Protein AF-A0A1F0CPZ9-F1 (afdb_monomer)

Structure (mmCIF, N/CA/C/O backbone):
data_AF-A0A1F0CPZ9-F1
#
_entry.id   AF-A0A1F0CPZ9-F1
#
loop_
_atom_site.group_PDB
_atom_site.id
_atom_site.type_symbol
_atom_site.label_atom_id
_atom_site.label_alt_id
_atom_site.label_comp_id
_atom_site.label_asym_id
_atom_site.label_entity_id
_atom_site.label_seq_id
_atom_site.pdbx_PDB_ins_code
_atom_site.Cartn_x
_atom_site.Cartn_y
_atom_site.Cartn_z
_atom_site.occupancy
_atom_site.B_iso_or_equiv
_atom_site.auth_seq_id
_atom_site.auth_comp_id
_atom_site.auth_asym_id
_atom_site.auth_atom_id
_atom_site.pdbx_PDB_model_num
ATOM 1 N N . MET A 1 1 ? 17.370 -7.270 -3.197 1.00 55.84 1 MET A N 1
ATOM 2 C CA . MET A 1 1 ? 17.305 -6.329 -2.053 1.00 55.84 1 MET A CA 1
ATOM 3 C C . MET A 1 1 ? 15.857 -6.113 -1.602 1.00 55.84 1 MET A C 1
ATOM 5 O O . MET A 1 1 ? 15.614 -6.089 -0.403 1.00 55.84 1 MET A O 1
ATOM 9 N N . THR 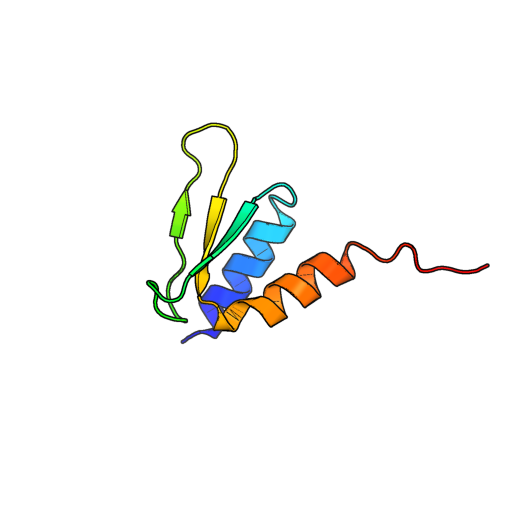A 1 2 ? 14.901 -6.174 -2.538 1.00 61.47 2 THR A N 1
ATOM 10 C CA . THR A 1 2 ? 13.444 -6.006 -2.363 1.00 61.47 2 THR A CA 1
ATOM 11 C C . THR A 1 2 ? 12.746 -7.006 -1.430 1.00 61.47 2 THR A C 1
ATOM 13 O O . THR A 1 2 ? 11.684 -6.704 -0.891 1.00 61.47 2 THR A O 1
ATOM 16 N N . GLU A 1 3 ? 13.321 -8.191 -1.201 1.00 71.12 3 GLU A N 1
ATOM 17 C CA . GLU A 1 3 ? 12.720 -9.221 -0.333 1.00 71.12 3 GLU A CA 1
ATOM 18 C C . GLU A 1 3 ? 12.552 -8.745 1.117 1.00 71.12 3 GLU A C 1
ATOM 20 O O . GLU A 1 3 ? 11.547 -9.050 1.755 1.00 71.12 3 GLU A O 1
ATOM 25 N N . ARG A 1 4 ? 13.475 -7.912 1.617 1.00 78.88 4 ARG A N 1
ATOM 26 C CA . ARG A 1 4 ? 13.400 -7.400 2.994 1.00 78.88 4 ARG A CA 1
ATOM 27 C C . ARG A 1 4 ? 12.226 -6.450 3.203 1.00 78.88 4 ARG A C 1
ATOM 29 O O . ARG A 1 4 ? 11.573 -6.510 4.243 1.00 78.88 4 ARG A O 1
ATOM 36 N N . VAL A 1 5 ? 11.926 -5.619 2.205 1.00 79.06 5 VAL A N 1
ATOM 37 C CA . VAL A 1 5 ? 10.760 -4.727 2.230 1.00 79.06 5 VAL A CA 1
ATOM 38 C C . VAL A 1 5 ? 9.479 -5.548 2.243 1.00 79.06 5 VAL A C 1
ATOM 40 O O . VAL A 1 5 ? 8.613 -5.309 3.079 1.00 79.06 5 VAL A O 1
ATOM 43 N N . ALA A 1 6 ? 9.381 -6.561 1.381 1.00 79.69 6 ALA A N 1
ATOM 44 C CA . ALA A 1 6 ? 8.216 -7.436 1.320 1.00 79.69 6 ALA A CA 1
ATOM 45 C C . ALA A 1 6 ? 7.941 -8.138 2.664 1.00 79.69 6 ALA A C 1
ATOM 47 O O . ALA A 1 6 ? 6.804 -8.140 3.135 1.00 79.69 6 ALA A O 1
ATOM 48 N N . GLU A 1 7 ? 8.966 -8.684 3.324 1.00 85.06 7 GLU A N 1
ATOM 49 C CA . GLU A 1 7 ? 8.817 -9.303 4.648 1.00 85.06 7 GLU A CA 1
ATOM 50 C C . GLU A 1 7 ? 8.391 -8.298 5.728 1.00 85.06 7 GLU A C 1
ATOM 52 O O . GLU A 1 7 ? 7.517 -8.599 6.547 1.00 85.06 7 GLU A O 1
ATOM 57 N N . GLN A 1 8 ? 8.948 -7.082 5.718 1.00 84.25 8 GLN A N 1
ATOM 58 C CA . GLN A 1 8 ? 8.551 -6.038 6.664 1.00 84.25 8 GLN A CA 1
ATOM 59 C C . GLN A 1 8 ? 7.111 -5.569 6.448 1.00 84.25 8 GLN A C 1
ATOM 61 O O . GLN A 1 8 ? 6.377 -5.412 7.422 1.00 84.25 8 GLN A O 1
ATOM 66 N N . VAL A 1 9 ? 6.683 -5.392 5.196 1.00 82.81 9 VAL A N 1
ATOM 67 C CA . VAL A 1 9 ? 5.303 -5.026 4.841 1.00 82.81 9 VAL A CA 1
ATOM 68 C C . VAL A 1 9 ? 4.327 -6.107 5.288 1.00 82.81 9 VAL A C 1
ATOM 70 O O . VAL A 1 9 ? 3.312 -5.792 5.905 1.00 82.81 9 VAL A O 1
ATOM 73 N N . ARG A 1 10 ? 4.659 -7.383 5.052 1.00 84.50 10 ARG A N 1
ATOM 74 C CA . ARG A 1 10 ? 3.871 -8.529 5.534 1.00 84.50 10 ARG A CA 1
ATOM 75 C C . ARG A 1 10 ? 3.683 -8.483 7.041 1.00 84.50 10 ARG A C 1
ATOM 77 O O . ARG A 1 10 ? 2.569 -8.653 7.524 1.00 84.50 10 ARG A O 1
ATOM 84 N N . ARG A 1 11 ? 4.765 -8.229 7.778 1.00 85.88 11 ARG A N 1
ATOM 85 C CA . ARG A 1 11 ? 4.720 -8.143 9.237 1.00 85.88 11 ARG A CA 1
ATOM 86 C C . ARG A 1 11 ? 3.914 -6.933 9.710 1.00 85.88 11 ARG A C 1
ATOM 88 O O . ARG A 1 11 ? 3.097 -7.082 10.604 1.00 85.88 11 ARG A O 1
ATOM 95 N N . LEU A 1 12 ? 4.086 -5.766 9.087 1.00 84.88 12 LEU A N 1
ATOM 96 C CA . LEU A 1 12 ? 3.331 -4.553 9.422 1.00 84.88 12 LEU A CA 1
ATOM 97 C C . LEU A 1 12 ? 1.829 -4.722 9.191 1.00 84.88 12 LEU A C 1
ATOM 99 O O . LEU A 1 12 ? 1.049 -4.345 10.056 1.00 84.88 12 LEU A O 1
ATOM 103 N N . LEU A 1 13 ? 1.433 -5.315 8.063 1.00 83.06 13 LEU A N 1
ATOM 104 C CA . LEU A 1 13 ? 0.031 -5.600 7.754 1.00 83.06 13 LEU A CA 1
ATOM 105 C C . LEU A 1 13 ? -0.577 -6.643 8.697 1.00 83.06 13 LEU A C 1
ATOM 107 O O . LEU A 1 13 ? -1.763 -6.568 8.994 1.00 83.06 13 LEU A O 1
ATOM 111 N N . HIS A 1 14 ? 0.224 -7.597 9.176 1.00 84.00 14 HIS A N 1
ATOM 112 C CA . HIS A 1 14 ? -0.224 -8.572 10.166 1.00 84.00 14 HIS A CA 1
ATOM 113 C C . HIS A 1 14 ? -0.401 -7.941 11.557 1.00 84.00 14 HIS A C 1
ATOM 115 O O . HIS A 1 14 ? -1.375 -8.231 12.244 1.00 84.00 14 HIS A O 1
ATOM 121 N N . GLU A 1 15 ? 0.541 -7.107 11.998 1.00 84.00 15 GLU A N 1
ATOM 122 C CA . GLU A 1 15 ? 0.490 -6.459 13.318 1.00 84.00 15 GLU A CA 1
ATOM 123 C C . GLU A 1 15 ? -0.557 -5.334 13.361 1.00 84.00 15 GLU A C 1
ATOM 125 O O . GLU A 1 15 ? -1.161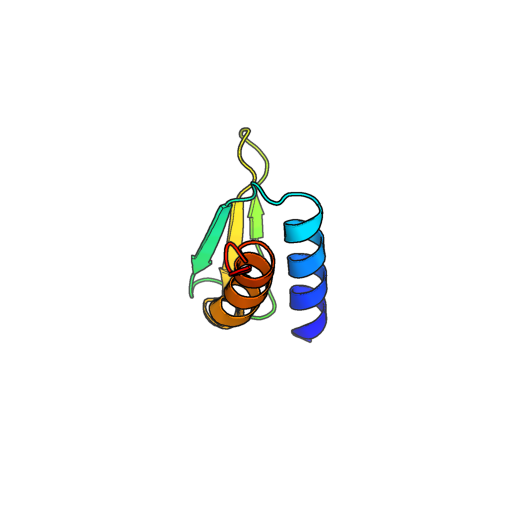 -5.082 14.399 1.00 84.00 15 GLU A O 1
ATOM 130 N N . GLN A 1 16 ? -0.769 -4.649 12.234 1.00 82.38 16 GLN A N 1
ATOM 131 C CA . GLN A 1 16 ? -1.687 -3.521 12.087 1.00 82.38 16 GLN A CA 1
ATOM 132 C C . GLN A 1 16 ? -2.553 -3.720 10.830 1.00 82.38 16 GLN A C 1
ATOM 134 O O . GLN A 1 16 ? -2.282 -3.123 9.788 1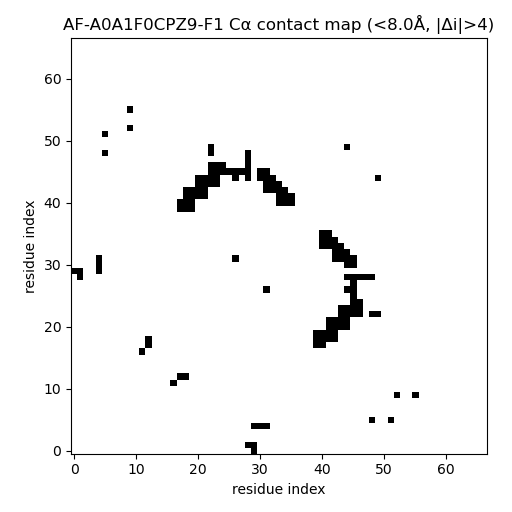.00 82.38 16 GLN A O 1
ATOM 139 N N . PRO A 1 17 ? -3.613 -4.543 10.890 1.00 78.25 17 PRO A N 1
ATOM 140 C CA . PRO A 1 17 ? -4.489 -4.770 9.736 1.00 78.25 17 PRO A CA 1
ATOM 141 C C . PRO A 1 17 ? -5.284 -3.516 9.325 1.00 78.25 17 PRO A C 1
ATOM 143 O O . PRO A 1 17 ? -5.668 -3.373 8.166 1.00 78.25 17 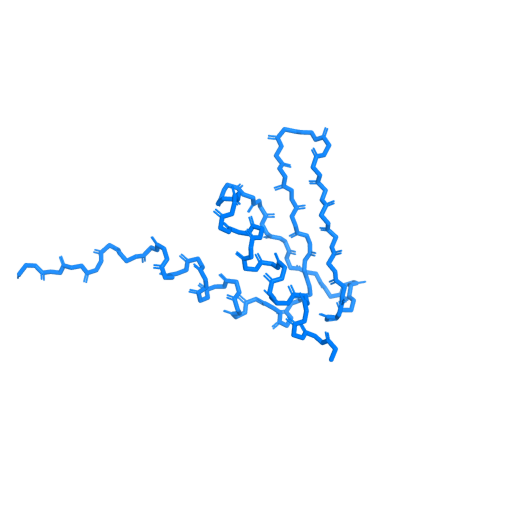PRO A O 1
ATOM 146 N N . GLU A 1 18 ? -5.491 -2.576 10.253 1.00 80.69 18 GLU A N 1
ATOM 147 C CA . GLU A 1 18 ? -6.154 -1.281 10.024 1.00 80.69 18 GLU A CA 1
ATOM 148 C C . GLU A 1 18 ? -5.276 -0.235 9.312 1.00 80.69 18 GLU A C 1
ATOM 150 O O . GLU A 1 18 ? -5.743 0.851 8.971 1.00 80.69 18 GLU A O 1
ATOM 155 N N . LEU A 1 19 ? -4.005 -0.560 9.081 1.00 85.88 19 LEU A N 1
ATOM 156 C CA . LEU A 1 19 ? -3.014 0.312 8.466 1.00 85.88 19 LEU A CA 1
ATOM 157 C C . LEU A 1 19 ? -3.392 0.657 7.026 1.00 85.88 19 LEU A C 1
ATOM 159 O O . LEU A 1 19 ? -3.516 -0.229 6.184 1.00 85.88 19 LEU A O 1
ATOM 163 N N . GLU A 1 20 ? -3.538 1.937 6.711 1.00 86.50 20 GLU A N 1
ATOM 164 C CA . GLU A 1 20 ? -3.889 2.376 5.362 1.00 86.50 20 GLU A CA 1
ATOM 165 C C . GLU A 1 20 ? -2.689 2.206 4.425 1.00 86.50 20 GLU A C 1
ATOM 167 O O . GLU A 1 20 ? -1.594 2.678 4.723 1.00 86.50 20 GLU A O 1
ATOM 172 N N . VAL A 1 21 ? -2.871 1.524 3.291 1.00 87.44 21 VAL A N 1
ATOM 173 C CA . VAL A 1 21 ? -1.795 1.325 2.310 1.00 87.44 21 VAL A CA 1
ATOM 174 C C . VAL A 1 21 ? -2.014 2.235 1.115 1.00 87.44 21 VAL A C 1
ATOM 176 O O . VAL A 1 21 ? -3.043 2.154 0.447 1.00 87.44 21 VAL A O 1
ATOM 179 N N . VAL A 1 22 ? -1.017 3.064 0.816 1.00 89.00 22 VAL A N 1
ATOM 180 C CA . VAL A 1 22 ? -1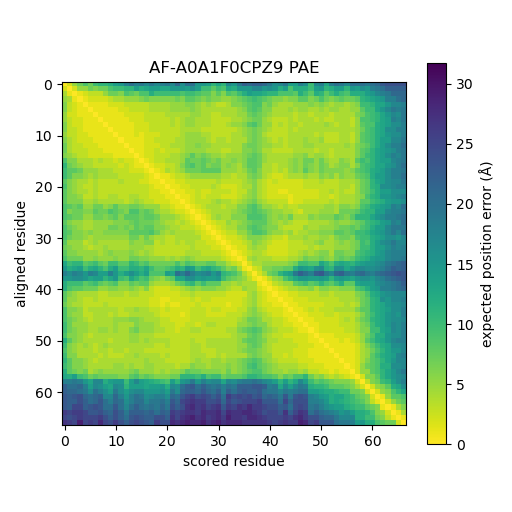.027 3.987 -0.319 1.00 89.00 22 VAL A CA 1
ATOM 181 C C . VAL A 1 22 ? 0.090 3.609 -1.282 1.00 89.00 22 VAL A C 1
ATOM 183 O O . VAL A 1 22 ? 1.260 3.554 -0.908 1.00 89.00 22 VAL A O 1
ATOM 186 N N . PHE A 1 23 ? -0.256 3.373 -2.544 1.00 89.31 23 PHE A N 1
ATOM 187 C CA . PHE A 1 23 ? 0.726 3.068 -3.582 1.00 89.31 23 PHE A CA 1
ATOM 188 C C . PHE A 1 23 ? 1.145 4.340 -4.317 1.00 89.31 23 PHE A C 1
ATOM 190 O O . PHE A 1 23 ? 0.294 5.090 -4.790 1.00 89.31 23 PHE A O 1
ATOM 197 N N . THR A 1 24 ? 2.448 4.577 -4.436 1.00 86.38 24 THR A N 1
ATOM 198 C CA . THR A 1 24 ? 3.018 5.744 -5.117 1.00 86.38 24 THR A CA 1
ATOM 199 C C . THR A 1 24 ? 4.254 5.363 -5.925 1.00 86.38 24 THR A C 1
ATOM 201 O O . THR A 1 24 ? 5.048 4.533 -5.497 1.00 86.38 24 THR A O 1
ATOM 204 N N . ASP A 1 25 ? 4.428 5.973 -7.094 1.00 86.81 25 ASP A N 1
ATOM 205 C CA . ASP A 1 25 ? 5.622 5.809 -7.942 1.00 86.81 25 ASP A CA 1
ATOM 206 C C . ASP A 1 25 ? 6.777 6.732 -7.501 1.00 86.81 25 ASP A C 1
ATOM 208 O O . ASP A 1 25 ? 7.907 6.617 -7.954 1.00 86.81 25 ASP A O 1
ATOM 212 N N . ALA A 1 26 ? 6.512 7.646 -6.559 1.00 86.38 26 ALA A N 1
ATOM 213 C CA . ALA A 1 26 ? 7.509 8.588 -6.050 1.00 86.38 26 ALA A CA 1
ATOM 214 C C . ALA A 1 26 ? 8.593 7.933 -5.166 1.00 86.38 26 ALA A C 1
ATOM 216 O O . ALA A 1 26 ? 9.575 8.585 -4.811 1.00 86.38 26 ALA A O 1
ATOM 217 N N . LEU A 1 27 ? 8.404 6.669 -4.772 1.00 83.00 27 LEU A N 1
ATOM 218 C CA . LEU A 1 27 ? 9.325 5.885 -3.946 1.00 83.00 27 LEU A CA 1
ATOM 219 C C . LEU A 1 27 ? 9.961 4.780 -4.788 1.00 83.00 27 LEU A C 1
ATOM 221 O O . LEU A 1 27 ? 9.344 4.272 -5.712 1.00 83.00 27 LEU A O 1
ATOM 225 N N . THR A 1 28 ? 11.171 4.341 -4.449 1.00 83.31 28 THR A N 1
ATOM 226 C CA . THR A 1 28 ? 11.733 3.148 -5.096 1.00 83.31 28 THR A CA 1
ATOM 227 C C . THR A 1 28 ? 11.060 1.882 -4.574 1.00 83.31 28 THR A C 1
ATOM 229 O O . THR A 1 28 ? 10.585 1.835 -3.442 1.00 83.31 28 THR A O 1
ATOM 232 N N . ALA A 1 29 ? 11.073 0.812 -5.373 1.00 79.94 29 ALA A N 1
ATOM 233 C CA . ALA A 1 29 ? 10.573 -0.500 -4.956 1.00 79.94 29 ALA A CA 1
ATOM 234 C C . ALA A 1 29 ? 11.276 -1.051 -3.696 1.00 79.94 29 ALA A C 1
ATOM 236 O O . ALA A 1 29 ? 10.705 -1.858 -2.978 1.00 79.94 29 ALA A O 1
ATOM 237 N N . ASP A 1 30 ? 12.492 -0.601 -3.397 1.00 81.94 30 ASP A N 1
ATOM 238 C CA . ASP A 1 30 ? 13.228 -1.015 -2.198 1.00 81.94 30 ASP A CA 1
ATOM 239 C C . ASP A 1 30 ? 12.971 -0.106 -0.981 1.00 81.94 30 ASP A C 1
ATOM 241 O O . ASP A 1 30 ? 13.551 -0.305 0.080 1.00 81.94 30 ASP A O 1
ATOM 245 N N . SER A 1 31 ? 12.100 0.900 -1.111 1.00 82.44 31 SER A N 1
ATOM 246 C CA . SER A 1 31 ? 11.775 1.833 -0.032 1.00 82.44 31 SER A CA 1
ATOM 247 C C . SER A 1 31 ? 10.301 1.771 0.340 1.00 82.44 31 SER A C 1
ATOM 249 O O . SER A 1 31 ? 9.417 1.651 -0.507 1.00 82.44 31 SER A O 1
ATOM 251 N N . TYR A 1 32 ? 10.031 1.935 1.629 1.00 84.06 32 TYR A N 1
ATOM 252 C CA . TYR A 1 32 ? 8.690 2.147 2.149 1.00 84.06 32 TYR A CA 1
ATOM 253 C C . TYR A 1 32 ? 8.718 3.305 3.142 1.00 84.06 32 TYR A C 1
ATOM 255 O O . TYR A 1 32 ? 9.715 3.529 3.831 1.00 84.06 32 TYR A O 1
ATOM 263 N N . LEU A 1 33 ? 7.615 4.043 3.224 1.00 84.25 33 LEU A N 1
ATOM 264 C CA . LEU A 1 33 ? 7.455 5.108 4.206 1.00 84.25 33 LEU A CA 1
ATOM 265 C C . LEU A 1 33 ? 6.285 4.760 5.118 1.00 84.25 33 LEU A C 1
ATOM 267 O O . LEU A 1 33 ? 5.146 4.664 4.676 1.00 84.25 33 LEU A O 1
ATOM 271 N N . HIS A 1 34 ? 6.576 4.586 6.402 1.00 84.75 34 HIS A N 1
ATOM 272 C CA . HIS A 1 34 ? 5.572 4.339 7.428 1.00 84.75 34 HIS A CA 1
ATOM 273 C C . HIS A 1 34 ? 5.342 5.616 8.239 1.00 84.75 34 HIS A C 1
ATOM 275 O O . HIS A 1 34 ? 6.255 6.115 8.900 1.00 84.75 34 HIS A O 1
ATOM 281 N N . SER A 1 35 ? 4.122 6.145 8.194 1.00 83.44 35 SER A N 1
ATOM 282 C CA . SER A 1 35 ? 3.714 7.352 8.908 1.00 83.44 35 SER A CA 1
ATOM 283 C C . SER A 1 35 ? 2.643 7.013 9.941 1.00 83.44 35 SER A C 1
ATOM 285 O O . SER A 1 35 ? 1.522 6.673 9.586 1.00 83.44 35 SER A O 1
ATOM 287 N N . GLY A 1 36 ? 2.986 7.105 11.229 1.00 74.12 36 GLY A N 1
ATOM 288 C CA . GLY A 1 36 ? 2.105 6.729 12.348 1.00 74.12 36 GLY A CA 1
ATOM 289 C C . GLY A 1 36 ? 1.750 7.869 13.305 1.00 74.12 36 GLY A C 1
ATOM 290 O O . GLY A 1 36 ? 1.364 7.608 14.438 1.00 74.12 36 GLY A O 1
ATOM 291 N N . ARG A 1 37 ? 1.931 9.140 12.915 1.00 63.06 37 ARG A N 1
ATOM 292 C CA . ARG A 1 37 ? 1.876 10.263 13.874 1.00 63.06 37 ARG A CA 1
ATOM 293 C C . ARG A 1 37 ? 0.477 10.722 14.309 1.00 63.06 37 ARG A C 1
ATOM 295 O O . ARG A 1 37 ? 0.405 11.424 15.311 1.00 63.06 37 ARG A O 1
ATOM 302 N N . SER A 1 38 ? -0.604 10.344 13.620 1.00 55.56 38 SER A N 1
ATOM 303 C CA . SER A 1 38 ? -1.922 10.985 13.827 1.00 55.56 38 SER A CA 1
ATOM 304 C C . SER A 1 38 ? -3.108 10.016 13.890 1.00 55.56 38 SER A C 1
ATOM 306 O O . SER A 1 38 ? -4.134 10.240 13.255 1.00 55.56 38 SER A O 1
ATOM 308 N N . GLY A 1 39 ? -2.981 8.927 14.653 1.00 70.50 39 GLY A N 1
ATOM 309 C CA . GLY A 1 39 ? -4.108 8.040 14.989 1.00 70.50 39 GLY A CA 1
ATOM 310 C C . GLY A 1 39 ? -4.571 7.093 13.876 1.00 70.50 39 GLY A C 1
ATOM 311 O O . GLY A 1 39 ? -5.373 6.208 14.144 1.00 70.50 39 GLY A O 1
ATOM 312 N N . ARG A 1 40 ? -4.050 7.235 12.654 1.00 76.62 40 ARG A N 1
ATOM 313 C CA . ARG A 1 40 ? -4.182 6.252 11.574 1.00 76.62 40 ARG A CA 1
ATOM 314 C C . ARG A 1 40 ? -2.808 6.000 10.969 1.00 76.62 40 ARG A C 1
ATOM 316 O O . ARG A 1 40 ? -2.249 6.926 10.376 1.00 76.62 40 ARG A O 1
ATOM 323 N N . PRO A 1 41 ? -2.221 4.815 11.165 1.00 84.81 41 PRO A N 1
ATOM 324 C CA . PRO A 1 41 ? -0.937 4.512 10.570 1.00 84.81 41 PRO A CA 1
ATOM 325 C C . PRO A 1 41 ? -1.118 4.290 9.062 1.00 84.81 41 PRO A C 1
ATOM 327 O O . PRO A 1 41 ? -1.967 3.512 8.633 1.00 84.81 41 PRO A O 1
ATOM 330 N N . VAL A 1 42 ? -0.339 5.019 8.263 1.00 88.06 42 VAL A N 1
ATOM 331 C CA . VAL A 1 42 ? -0.354 4.974 6.796 1.00 88.06 42 VAL A CA 1
ATOM 332 C C . VAL A 1 42 ? 0.994 4.467 6.303 1.00 88.06 42 VAL A C 1
ATOM 334 O O . VAL A 1 42 ? 2.049 4.950 6.722 1.00 88.06 42 VAL A O 1
ATOM 337 N N . LEU A 1 43 ? 0.966 3.507 5.390 1.00 88.56 43 LEU A N 1
ATOM 338 C CA . LEU A 1 43 ? 2.135 2.922 4.759 1.00 88.56 43 LEU A CA 1
ATOM 339 C C . LEU A 1 43 ? 2.133 3.238 3.270 1.00 88.56 43 LEU A C 1
ATOM 341 O O . LEU A 1 43 ? 1.285 2.771 2.512 1.00 88.56 43 LEU A O 1
ATOM 345 N N . PHE A 1 44 ? 3.126 4.014 2.857 1.00 88.94 44 PHE A N 1
ATOM 346 C CA . PHE A 1 44 ? 3.376 4.314 1.461 1.00 88.94 44 PHE A CA 1
ATOM 347 C C . PHE A 1 44 ? 4.336 3.282 0.882 1.00 88.94 44 PHE A C 1
ATOM 349 O O . PHE A 1 44 ? 5.434 3.069 1.407 1.00 88.94 44 PHE A O 1
ATOM 356 N N . LEU A 1 45 ? 3.913 2.662 -0.214 1.00 88.62 45 LEU A N 1
ATOM 357 C CA . LEU A 1 45 ? 4.662 1.644 -0.935 1.00 88.62 45 LEU A CA 1
ATOM 358 C C . LEU A 1 45 ? 4.762 1.979 -2.409 1.00 88.62 45 LEU A C 1
ATOM 360 O O . LEU A 1 45 ? 3.913 2.668 -2.969 1.00 88.62 45 LEU A O 1
ATOM 364 N N . HIS A 1 4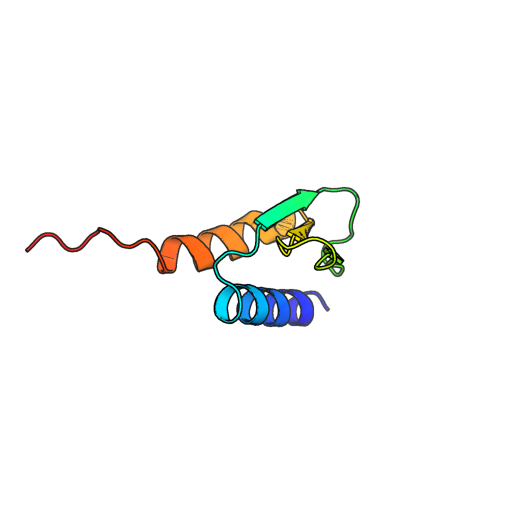6 ? 5.774 1.415 -3.055 1.00 89.94 46 HIS A N 1
ATOM 365 C CA . HIS A 1 46 ? 5.841 1.456 -4.502 1.00 89.94 46 HIS A CA 1
ATOM 366 C C . HIS A 1 46 ? 4.695 0.658 -5.140 1.00 89.94 46 HIS A C 1
ATOM 368 O O . HIS A 1 46 ? 4.310 -0.402 -4.637 1.00 89.94 46 HIS A O 1
ATOM 374 N N . THR A 1 47 ? 4.194 1.119 -6.286 1.00 87.69 47 THR A N 1
ATOM 375 C CA . THR A 1 47 ? 3.117 0.462 -7.054 1.00 87.69 47 THR A CA 1
ATOM 376 C C . THR A 1 47 ? 3.433 -0.994 -7.414 1.00 87.69 47 THR A C 1
ATOM 3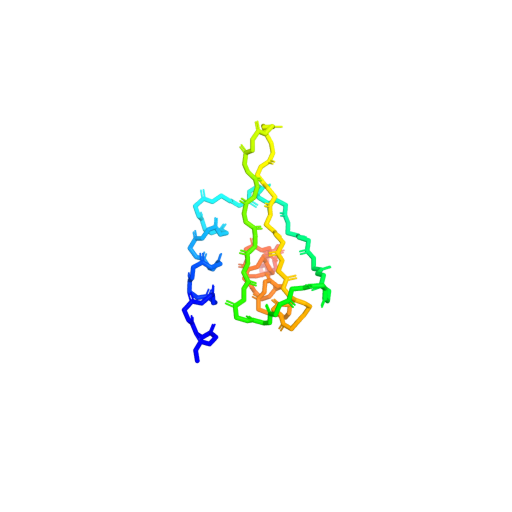78 O O . THR A 1 47 ? 2.524 -1.821 -7.458 1.00 87.69 47 THR A O 1
ATOM 381 N N . ALA A 1 48 ? 4.715 -1.348 -7.561 1.00 87.06 48 ALA A N 1
ATOM 382 C CA . ALA A 1 48 ? 5.166 -2.729 -7.777 1.00 87.06 48 ALA A CA 1
ATOM 383 C C . ALA A 1 48 ? 4.775 -3.703 -6.646 1.00 87.06 48 ALA A C 1
ATOM 385 O O . ALA A 1 48 ? 4.669 -4.900 -6.885 1.00 87.06 48 ALA A O 1
ATOM 386 N N . HIS A 1 49 ? 4.532 -3.209 -5.426 1.00 83.19 49 HIS A N 1
ATOM 387 C CA . HIS A 1 49 ? 4.117 -4.034 -4.283 1.00 83.19 49 HIS A CA 1
ATOM 388 C C . HIS A 1 49 ? 2.598 -4.177 -4.171 1.00 83.19 49 HIS A C 1
ATOM 390 O O . HIS A 1 49 ? 2.119 -4.854 -3.264 1.00 83.19 49 HIS A O 1
ATOM 396 N N . ARG A 1 50 ? 1.828 -3.566 -5.081 1.00 84.12 50 ARG A N 1
ATOM 397 C CA . ARG A 1 50 ? 0.363 -3.625 -5.063 1.00 84.12 50 ARG A CA 1
ATOM 398 C C . ARG A 1 50 ? -0.152 -5.053 -5.093 1.00 84.12 50 ARG A C 1
ATOM 400 O O . ARG A 1 50 ? -0.998 -5.389 -4.279 1.00 84.12 50 ARG A O 1
ATOM 407 N N . GLN A 1 51 ? 0.391 -5.880 -5.982 1.00 83.69 51 GLN A N 1
ATOM 408 C CA . GLN A 1 51 ? -0.008 -7.280 -6.103 1.00 83.69 51 GLN A CA 1
ATOM 409 C C . GLN A 1 51 ? 0.257 -8.056 -4.806 1.00 83.69 51 GLN A C 1
ATOM 411 O O . GLN A 1 51 ? -0.622 -8.749 -4.318 1.00 83.69 51 GLN A O 1
ATOM 416 N N . LEU A 1 52 ? 1.421 -7.846 -4.185 1.00 83.12 52 LEU A N 1
ATOM 417 C CA . LEU A 1 52 ? 1.776 -8.490 -2.921 1.00 83.12 52 LEU A CA 1
ATOM 418 C C . LEU A 1 52 ? 0.842 -8.079 -1.773 1.00 83.12 52 LEU A C 1
ATOM 420 O O . LEU A 1 52 ? 0.419 -8.924 -0.992 1.00 83.12 52 LEU A O 1
ATOM 424 N N . VAL A 1 53 ? 0.507 -6.792 -1.654 1.00 83.81 53 VAL A N 1
ATOM 425 C CA . VAL A 1 53 ? -0.428 -6.316 -0.619 1.00 83.81 53 VAL A CA 1
ATOM 426 C C . VAL A 1 53 ? -1.845 -6.827 -0.873 1.00 83.81 53 VAL A C 1
ATOM 428 O O . VAL A 1 53 ? -2.526 -7.193 0.082 1.00 83.81 53 VAL A O 1
ATOM 431 N N . ASP A 1 54 ? -2.275 -6.862 -2.133 1.00 84.06 54 ASP A N 1
ATOM 432 C CA . ASP A 1 54 ? -3.577 -7.393 -2.537 1.00 84.06 54 ASP A CA 1
ATOM 433 C C . ASP A 1 54 ? -3.698 -8.880 -2.185 1.00 84.06 54 ASP A C 1
ATOM 435 O O . ASP A 1 54 ? -4.659 -9.265 -1.535 1.00 84.06 54 ASP A O 1
ATOM 439 N N . GLU A 1 55 ? -2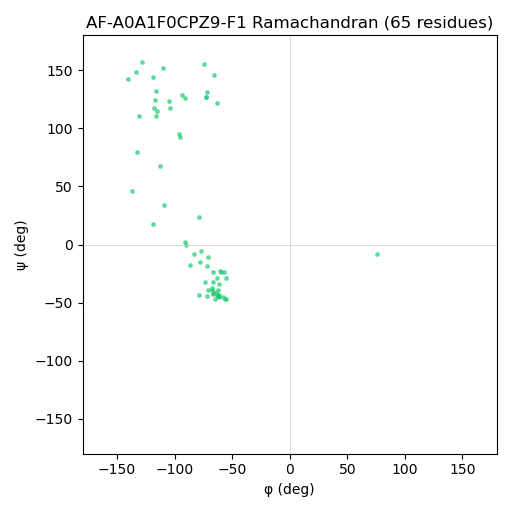.673 -9.694 -2.455 1.00 84.38 55 GLU A N 1
ATOM 440 C CA . GLU A 1 55 ? -2.643 -11.101 -2.035 1.00 84.38 55 GLU A CA 1
ATOM 441 C C . GLU A 1 55 ? -2.676 -11.260 -0.507 1.00 84.38 55 GLU A C 1
ATOM 443 O O . GLU A 1 55 ? -3.348 -12.146 0.020 1.00 84.38 55 GLU A O 1
ATOM 448 N N . LEU A 1 56 ? -1.971 -10.400 0.234 1.00 81.50 56 LEU A N 1
ATOM 449 C CA . LEU A 1 56 ? -1.935 -10.459 1.698 1.00 81.50 56 LEU A CA 1
ATOM 450 C C . LEU A 1 56 ? -3.258 -10.038 2.339 1.00 81.50 56 LEU A C 1
ATOM 452 O O . LEU A 1 56 ? -3.665 -10.645 3.328 1.00 81.50 56 LEU A O 1
ATOM 456 N N . ARG A 1 57 ? -3.922 -9.015 1.790 1.00 78.50 57 ARG A N 1
ATOM 457 C CA . ARG A 1 57 ? -5.231 -8.553 2.266 1.00 78.50 57 ARG A CA 1
ATOM 458 C C . ARG A 1 57 ? -6.369 -9.437 1.777 1.00 78.50 57 ARG A C 1
ATOM 460 O O . ARG A 1 57 ? -7.229 -9.788 2.572 1.00 78.50 57 ARG A O 1
ATOM 467 N N . GLY A 1 58 ? -6.347 -9.838 0.511 1.00 69.56 58 GLY A N 1
ATOM 468 C CA . GLY A 1 58 ? -7.324 -10.736 -0.100 1.00 69.56 58 GLY A CA 1
ATOM 469 C C . GLY A 1 58 ? -7.314 -12.124 0.533 1.00 69.56 58 GLY A C 1
ATOM 470 O O . GLY A 1 58 ? -8.356 -12.751 0.648 1.00 69.56 58 GLY A O 1
ATOM 471 N N . ARG A 1 59 ? -6.173 -12.586 1.065 1.00 57.22 59 ARG A N 1
ATOM 472 C CA . ARG A 1 59 ? -6.130 -13.820 1.866 1.00 57.22 59 ARG A CA 1
ATOM 473 C C . ARG A 1 59 ? -6.775 -13.684 3.253 1.00 57.22 59 ARG A C 1
ATOM 475 O O . ARG A 1 59 ? -7.082 -14.701 3.869 1.00 57.22 59 ARG A O 1
ATOM 482 N N . GLY A 1 60 ? -6.959 -12.460 3.750 1.00 52.34 60 GLY A N 1
ATOM 483 C CA . GLY A 1 60 ? -7.719 -12.169 4.969 1.00 52.34 60 GLY A CA 1
ATOM 484 C C . GLY A 1 60 ? -9.224 -11.998 4.731 1.00 52.34 60 GLY A C 1
ATOM 485 O O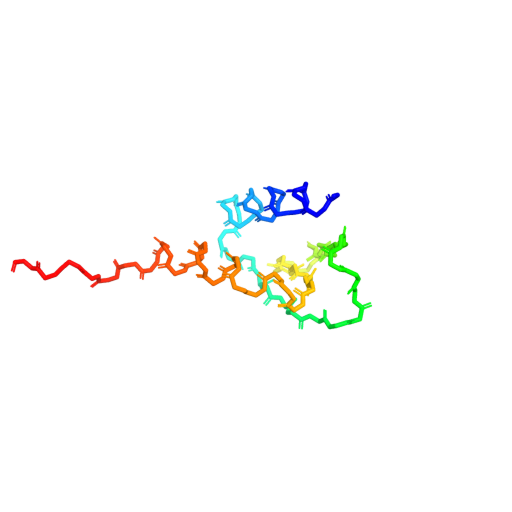 . GLY A 1 60 ? -9.990 -12.111 5.683 1.00 52.34 60 GLY A O 1
ATOM 486 N N . ASP A 1 61 ? -9.638 -11.776 3.481 1.00 47.53 61 ASP A N 1
ATOM 487 C CA . ASP A 1 61 ? -11.033 -11.637 3.056 1.00 47.53 61 ASP A CA 1
ATOM 488 C C . ASP A 1 61 ? -11.418 -12.831 2.167 1.00 47.53 61 ASP A C 1
ATOM 490 O O . ASP A 1 61 ? -11.633 -12.710 0.965 1.00 47.53 61 ASP A O 1
ATOM 494 N N . ASP A 1 62 ? -11.479 -14.022 2.767 1.00 46.78 62 ASP A N 1
ATOM 495 C CA . ASP A 1 62 ? -12.291 -15.115 2.230 1.00 46.78 62 ASP A CA 1
ATOM 496 C C . ASP A 1 62 ? -13.650 -15.103 2.954 1.00 46.78 62 ASP A C 1
ATOM 498 O O . ASP A 1 62 ? -13.801 -15.732 4.003 1.00 46.78 62 ASP A O 1
ATOM 502 N N . PRO A 1 63 ? -14.682 -14.416 2.430 1.00 51.38 63 PRO A N 1
ATOM 503 C CA . PRO A 1 63 ? -16.073 -14.737 2.744 1.00 51.38 63 PRO A CA 1
ATOM 504 C C . PRO A 1 63 ? -16.562 -15.961 1.935 1.00 51.38 63 PRO A C 1
ATOM 506 O O . PRO A 1 63 ? -17.757 -16.127 1.696 1.00 51.38 63 PRO A O 1
ATOM 509 N N . GLY A 1 64 ? -15.649 -16.822 1.479 1.00 49.72 64 GLY A N 1
ATOM 510 C CA . GLY A 1 64 ? -15.822 -17.748 0.365 1.00 49.72 64 GLY A CA 1
ATOM 511 C C . GLY A 1 64 ? -15.925 -19.217 0.759 1.00 49.72 64 GLY A C 1
ATOM 512 O O . GLY A 1 64 ? -15.513 -20.079 -0.012 1.00 49.72 64 GLY A O 1
ATOM 513 N N . ARG A 1 65 ? -16.517 -19.536 1.915 1.00 45.12 65 ARG A N 1
ATOM 514 C CA . ARG A 1 65 ? -16.972 -20.901 2.213 1.00 45.12 65 ARG A CA 1
ATOM 515 C C . ARG A 1 65 ? -18.462 -21.040 1.877 1.00 45.12 65 ARG A C 1
ATOM 517 O O . ARG A 1 65 ? -19.288 -20.731 2.736 1.00 45.12 65 ARG A O 1
ATOM 524 N N . PRO A 1 66 ? -18.855 -21.531 0.687 1.00 53.50 66 PRO A N 1
ATOM 525 C CA . PRO A 1 66 ? -20.155 -22.163 0.562 1.00 53.50 66 PRO A CA 1
ATOM 526 C C . PRO A 1 66 ? -20.104 -23.523 1.278 1.00 53.50 66 PRO A C 1
ATOM 528 O O . PRO A 1 66 ? -19.139 -24.280 1.149 1.00 53.50 66 PRO A O 1
ATOM 531 N N . HIS A 1 67 ? -21.120 -23.739 2.110 1.00 48.69 67 HIS A N 1
ATOM 532 C CA . HIS A 1 67 ? -21.446 -24.974 2.822 1.00 48.69 67 HIS A CA 1
ATOM 533 C C . HIS A 1 67 ? -21.702 -26.136 1.858 1.00 48.69 67 HIS A C 1
ATOM 535 O O . HIS A 1 67 ? -22.354 -25.888 0.817 1.00 48.69 67 HIS A O 1
#

Radius of gyration: 12.91 Å; Cα contacts (8 Å, |Δi|>4): 72; chains: 1; bounding box: 39×36×23 Å

Foldseek 3Di:
DLVVVLVVVLVCCVVCVQAAEAEDQVDDSNDKDWDDDDPHIYIYHHPVCVVVVCVSVVVVDCPPDDD

Solvent-accessible surface area (backbone atoms only — not comparable to full-atom values): 4100 Å² total; per-residue (Å²): 124,46,65,60,49,52,54,51,50,54,50,48,45,68,78,38,71,86,46,45,76,43,71,37,80,92,45,52,75,72,44,72,48,79,46,66,90,76,93,58,42,34,36,39,33,17,54,86,48,46,64,60,52,48,54,60,50,50,70,73,60,70,91,74,76,82,130

Secondary structure (DSSP, 8-state):
-THHHHHHHHHHHHH-TT-EEEEETTS-TT-EEEE-SSSS-EEEEEGGGHHHHHHHHHTT-------

Nearest PDB structures (foldseek):
  6mdw-assembly1_A  TM=4.711E-01  e=2.765E-01  Homo sapiens

Sequence (67 aa):
MTERVAEQVRRLLHEQPELEVVFTDALTADSYLHSGRSGRPVLFLHTAHRQLVDELRGRGDDPGRPH

Mean predicted aligned error: 7.88 Å

pLDDT: mean 77.35, std 12.86, range [45.12, 89.94]